Protein AF-A0A2G6DB81-F1 (afdb_monome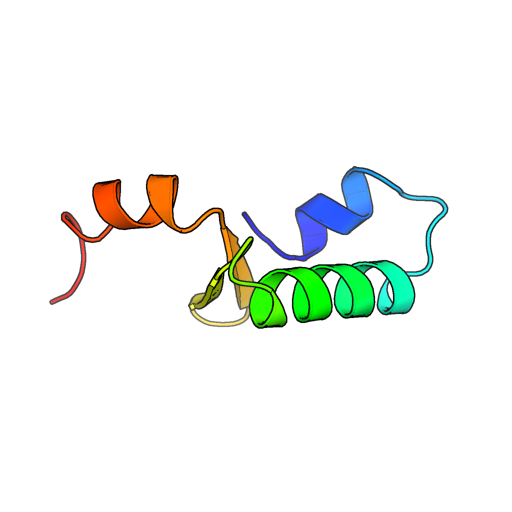r)

Structure (mmCIF, N/CA/C/O backbone):
data_AF-A0A2G6DB81-F1
#
_entry.id   AF-A0A2G6DB81-F1
#
loop_
_atom_site.group_PDB
_atom_site.id
_atom_site.type_symbol
_atom_site.label_atom_id
_atom_site.label_alt_id
_atom_site.label_comp_id
_atom_site.label_asym_id
_atom_site.label_entity_id
_atom_site.label_seq_id
_atom_site.pdbx_PDB_ins_code
_atom_site.Cartn_x
_atom_site.Cartn_y
_atom_site.Cartn_z
_atom_site.occupancy
_atom_site.B_iso_or_equiv
_atom_site.auth_seq_id
_atom_site.auth_comp_id
_atom_site.auth_asym_id
_atom_site.auth_atom_id
_atom_site.pdbx_PDB_model_num
ATOM 1 N N . MET A 1 1 ? 1.776 -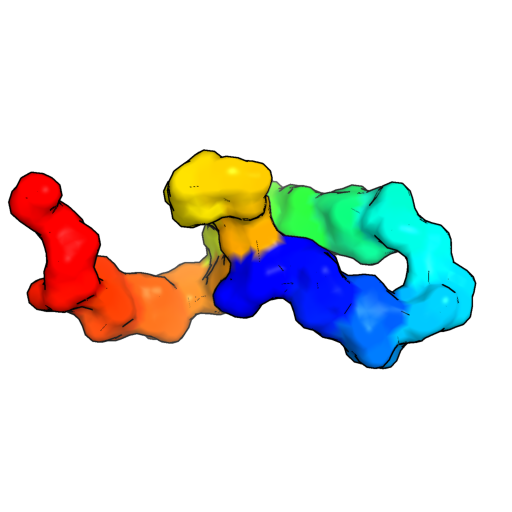6.775 6.915 1.00 76.06 1 MET A N 1
ATOM 2 C CA . MET A 1 1 ? 2.524 -7.267 5.733 1.00 76.06 1 MET A CA 1
ATOM 3 C C . MET A 1 1 ? 3.641 -6.285 5.393 1.00 76.06 1 MET A C 1
ATOM 5 O O . MET A 1 1 ? 3.443 -5.082 5.554 1.00 76.06 1 MET A O 1
ATOM 9 N N . TYR A 1 2 ? 4.814 -6.758 4.967 1.00 75.62 2 TYR A N 1
ATOM 10 C CA . TYR A 1 2 ? 5.908 -5.874 4.558 1.00 75.62 2 TYR A CA 1
ATOM 11 C C . TYR A 1 2 ? 5.650 -5.322 3.158 1.00 75.62 2 TYR A C 1
ATOM 13 O O . TYR A 1 2 ? 5.124 -6.017 2.294 1.00 75.62 2 TYR A O 1
ATOM 21 N N . VAL A 1 3 ? 6.103 -4.095 2.878 1.00 72.88 3 VAL A N 1
ATOM 22 C CA . VAL A 1 3 ? 6.009 -3.535 1.515 1.00 72.88 3 VAL A CA 1
ATOM 23 C C . VAL A 1 3 ? 6.681 -4.429 0.457 1.00 72.88 3 VAL A C 1
ATOM 25 O O . VAL A 1 3 ? 6.255 -4.472 -0.693 1.00 72.88 3 VAL A O 1
ATOM 28 N N . LYS A 1 4 ? 7.716 -5.179 0.859 1.00 76.19 4 LYS A N 1
ATOM 29 C CA . LYS A 1 4 ? 8.430 -6.125 -0.007 1.00 76.19 4 LYS A CA 1
ATOM 30 C C . LYS A 1 4 ? 7.567 -7.307 -0.440 1.00 76.19 4 LYS A C 1
ATOM 32 O O . LYS A 1 4 ? 7.784 -7.816 -1.531 1.00 76.19 4 LYS A O 1
ATOM 37 N N . ASP A 1 5 ? 6.584 -7.698 0.366 1.00 82.19 5 ASP A N 1
ATOM 38 C CA . ASP A 1 5 ? 5.698 -8.815 0.038 1.00 82.19 5 ASP A CA 1
ATOM 39 C C . ASP A 1 5 ? 4.812 -8.472 -1.166 1.00 82.19 5 ASP A C 1
ATOM 41 O O . ASP A 1 5 ? 4.572 -9.328 -2.011 1.00 82.19 5 ASP A O 1
ATOM 45 N N . PHE A 1 6 ? 4.419 -7.201 -1.328 1.00 80.75 6 PHE A N 1
ATOM 46 C CA . PHE A 1 6 ? 3.691 -6.765 -2.524 1.00 80.75 6 PHE A CA 1
ATOM 47 C C . PHE A 1 6 ? 4.532 -6.885 -3.796 1.00 80.75 6 PHE A C 1
ATOM 49 O O . PHE A 1 6 ? 3.991 -7.211 -4.847 1.00 80.75 6 PHE A O 1
ATOM 56 N N . TYR A 1 7 ? 5.847 -6.651 -3.712 1.00 81.88 7 TYR A N 1
ATOM 57 C CA . TYR A 1 7 ? 6.748 -6.832 -4.856 1.00 81.88 7 TYR A CA 1
ATOM 58 C C . TYR A 1 7 ? 6.852 -8.302 -5.269 1.00 81.88 7 TYR A C 1
ATOM 60 O O . TYR A 1 7 ? 7.033 -8.595 -6.444 1.00 81.88 7 TYR A O 1
ATOM 68 N N . SER A 1 8 ? 6.707 -9.227 -4.319 1.00 82.56 8 SER A N 1
ATOM 69 C CA . SER A 1 8 ? 6.670 -10.662 -4.608 1.00 82.56 8 SER A CA 1
ATOM 70 C C . SER A 1 8 ? 5.359 -11.100 -5.272 1.00 82.56 8 SER A C 1
ATOM 72 O O . SER A 1 8 ? 5.356 -12.096 -5.989 1.00 82.56 8 SER A O 1
ATOM 74 N N . CYS A 1 9 ? 4.248 -10.389 -5.040 1.00 82.75 9 CYS A N 1
ATOM 75 C CA . CYS A 1 9 ? 2.949 -10.703 -5.650 1.00 82.75 9 CYS A CA 1
ATOM 76 C C . CYS A 1 9 ? 2.866 -10.314 -7.131 1.00 82.75 9 CYS A C 1
ATOM 78 O O . CYS A 1 9 ? 2.154 -10.971 -7.886 1.00 82.75 9 CYS A O 1
ATOM 80 N N . ASP A 1 10 ? 3.576 -9.261 -7.533 1.00 83.31 10 ASP A N 1
ATOM 81 C CA . ASP A 1 10 ? 3.672 -8.810 -8.921 1.00 83.31 10 ASP A CA 1
ATOM 82 C C . ASP A 1 10 ? 5.133 -8.437 -9.236 1.00 83.31 10 ASP A C 1
ATOM 84 O O . ASP A 1 10 ? 5.525 -7.272 -9.104 1.00 83.31 10 ASP A O 1
ATOM 88 N N . PRO A 1 11 ? 5.970 -9.430 -9.591 1.00 84.69 11 PRO A N 1
ATOM 89 C CA . PRO A 1 11 ? 7.394 -9.215 -9.841 1.00 84.69 11 PRO A CA 1
ATOM 90 C C . PRO A 1 11 ? 7.677 -8.427 -11.130 1.00 84.69 11 PRO A C 1
ATOM 92 O O . PRO A 1 11 ? 8.773 -7.883 -11.277 1.00 84.69 11 PRO A O 1
ATOM 95 N N . ASP A 1 12 ? 6.712 -8.350 -12.051 1.00 88.94 12 ASP A N 1
ATOM 96 C CA . ASP A 1 12 ? 6.837 -7.614 -13.313 1.00 88.94 12 ASP A CA 1
ATOM 97 C C . ASP A 1 12 ? 6.525 -6.118 -13.134 1.00 88.94 12 ASP A C 1
ATOM 99 O O . ASP A 1 12 ? 7.022 -5.260 -13.878 1.00 88.94 12 ASP A O 1
ATOM 103 N N . ALA A 1 13 ? 5.728 -5.768 -12.121 1.00 88.06 13 ALA A N 1
ATOM 104 C CA . ALA A 1 13 ? 5.445 -4.383 -11.795 1.00 88.06 13 ALA A CA 1
ATOM 105 C C . ALA A 1 13 ? 6.650 -3.671 -11.165 1.00 88.06 13 ALA A C 1
ATOM 107 O O . ALA A 1 13 ? 7.334 -4.134 -10.252 1.00 88.06 13 ALA A O 1
ATOM 108 N N . LYS A 1 14 ? 6.882 -2.432 -11.616 1.00 89.19 14 LYS A N 1
ATOM 109 C CA . LYS A 1 14 ? 7.926 -1.577 -11.043 1.00 89.19 14 LYS A CA 1
ATOM 110 C C . LYS A 1 14 ? 7.618 -1.315 -9.560 1.00 89.19 14 LYS A C 1
ATOM 112 O O . LYS A 1 14 ? 6.508 -0.868 -9.260 1.00 89.19 14 LYS A O 1
ATOM 117 N N . PRO A 1 15 ? 8.602 -1.412 -8.643 1.00 86.06 15 PRO A N 1
ATOM 118 C CA . PRO A 1 15 ? 8.388 -1.174 -7.209 1.00 86.06 15 PRO A CA 1
ATOM 119 C C . PRO A 1 15 ? 7.714 0.168 -6.888 1.00 86.06 15 PRO A C 1
ATOM 121 O O . PRO A 1 15 ? 6.910 0.282 -5.965 1.00 86.06 15 PRO A O 1
ATOM 124 N N . ARG A 1 16 ? 8.001 1.203 -7.690 1.00 88.50 16 ARG A N 1
ATOM 125 C CA . ARG A 1 16 ? 7.367 2.522 -7.562 1.00 88.50 16 ARG A CA 1
ATOM 126 C C . ARG A 1 16 ? 5.864 2.483 -7.848 1.00 88.50 16 ARG A C 1
ATOM 128 O O . ARG A 1 16 ? 5.117 3.172 -7.162 1.00 88.50 16 ARG A O 1
ATOM 135 N N . THR A 1 17 ? 5.429 1.700 -8.833 1.00 90.56 17 THR A N 1
ATOM 136 C CA . THR A 1 17 ? 4.009 1.527 -9.161 1.00 90.56 17 THR A CA 1
ATOM 137 C C . THR A 1 17 ? 3.284 0.879 -7.992 1.00 90.56 17 THR A C 1
ATOM 139 O O . THR A 1 17 ? 2.301 1.432 -7.511 1.00 90.56 17 THR A O 1
ATOM 142 N N . ILE A 1 18 ? 3.835 -0.215 -7.465 1.00 89.00 18 ILE A N 1
ATOM 143 C CA . ILE A 1 18 ? 3.264 -0.931 -6.319 1.00 89.00 18 ILE A CA 1
ATOM 144 C C . ILE A 1 18 ? 3.155 -0.009 -5.099 1.00 89.00 18 ILE A C 1
ATOM 146 O O . ILE A 1 18 ? 2.097 0.086 -4.482 1.00 89.00 18 ILE A O 1
ATOM 150 N N . LYS A 1 19 ? 4.214 0.752 -4.794 1.00 85.38 19 LYS A N 1
ATOM 151 C CA . LYS A 1 19 ? 4.194 1.719 -3.688 1.00 85.38 19 LY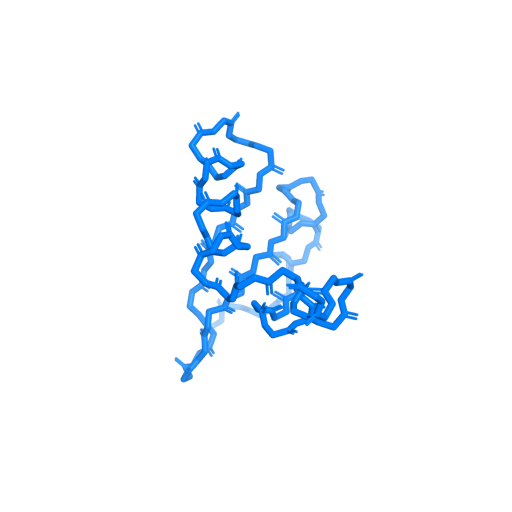S A CA 1
ATOM 152 C C . LYS A 1 19 ? 3.134 2.809 -3.877 1.00 85.38 19 LYS A C 1
ATOM 154 O O . LYS A 1 19 ? 2.482 3.195 -2.911 1.00 85.38 19 LYS A O 1
ATOM 159 N N . ASN A 1 20 ? 2.966 3.322 -5.095 1.00 91.44 20 ASN A N 1
ATOM 160 C CA . ASN A 1 20 ? 1.955 4.341 -5.376 1.00 91.44 20 ASN A CA 1
ATOM 161 C C . ASN A 1 20 ? 0.539 3.798 -5.165 1.00 91.44 20 ASN A C 1
ATOM 163 O O . ASN A 1 20 ? -0.263 4.471 -4.529 1.00 91.44 20 ASN A O 1
ATOM 167 N N . VAL A 1 21 ? 0.262 2.580 -5.637 1.00 91.12 21 VAL A N 1
ATOM 168 C CA . VAL A 1 21 ? -1.037 1.917 -5.454 1.00 91.12 21 VAL A CA 1
ATOM 169 C C . VAL A 1 21 ? -1.305 1.647 -3.971 1.00 91.12 21 VAL A C 1
ATOM 171 O O . VAL A 1 21 ? -2.380 1.972 -3.479 1.00 91.12 21 VAL A O 1
ATOM 174 N N . ALA A 1 22 ? -0.314 1.153 -3.222 1.00 89.25 22 ALA A N 1
ATOM 175 C CA . ALA A 1 22 ? -0.438 0.946 -1.777 1.00 89.25 22 ALA A CA 1
ATOM 176 C C . ALA A 1 22 ? -0.737 2.248 -1.018 1.00 89.25 22 ALA A C 1
ATOM 178 O O . ALA A 1 22 ? -1.591 2.270 -0.137 1.00 89.25 22 ALA A O 1
ATOM 179 N N . ASN A 1 23 ? -0.075 3.347 -1.383 1.00 89.75 23 ASN A N 1
ATOM 180 C CA . ASN A 1 23 ? -0.346 4.654 -0.788 1.00 89.75 23 ASN A CA 1
ATOM 181 C C . ASN A 1 23 ? -1.731 5.196 -1.157 1.00 89.75 23 ASN A C 1
ATOM 183 O O . ASN A 1 23 ? -2.349 5.863 -0.332 1.00 89.75 23 ASN A O 1
ATOM 187 N N . GLU A 1 24 ? -2.222 4.925 -2.365 1.00 94.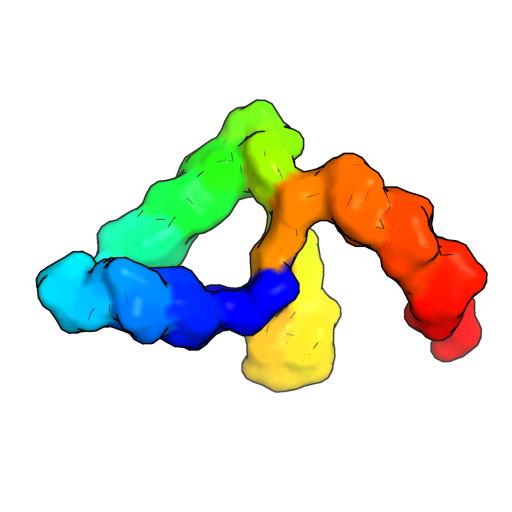31 24 GLU A N 1
ATOM 188 C CA . GLU A 1 24 ? -3.578 5.315 -2.752 1.00 94.31 24 GLU A CA 1
ATOM 189 C C . GLU A 1 24 ? -4.624 4.534 -1.955 1.00 94.31 24 GLU A C 1
ATOM 191 O O . GLU A 1 24 ? -5.518 5.133 -1.369 1.00 94.31 24 GLU A O 1
ATOM 196 N N . MET A 1 25 ? -4.424 3.226 -1.780 1.00 91.31 25 MET A N 1
ATOM 197 C CA . MET A 1 25 ? -5.276 2.404 -0.916 1.00 91.31 25 MET A CA 1
ATOM 198 C C . MET A 1 25 ? -5.272 2.875 0.546 1.00 91.31 25 MET A C 1
ATOM 200 O O . MET A 1 25 ? -6.273 2.722 1.243 1.00 91.31 25 MET A O 1
ATOM 204 N N . VAL A 1 26 ? -4.172 3.469 1.023 1.00 91.00 26 VAL A N 1
ATOM 205 C CA . VAL A 1 26 ? -4.133 4.127 2.338 1.00 91.00 26 VAL A CA 1
ATOM 206 C C . VAL A 1 26 ? -4.990 5.391 2.361 1.00 91.00 26 VAL A C 1
ATOM 208 O O . VAL A 1 26 ? -5.722 5.610 3.323 1.00 91.00 26 VAL A O 1
ATOM 211 N N . ARG A 1 27 ? -4.936 6.219 1.311 1.00 92.00 27 ARG A N 1
ATOM 212 C CA . ARG A 1 27 ? -5.780 7.424 1.207 1.00 92.00 27 ARG A CA 1
ATOM 213 C C . ARG A 1 27 ? -7.264 7.088 1.157 1.00 92.00 27 ARG A C 1
ATOM 215 O O . ARG A 1 27 ? -8.061 7.798 1.759 1.00 92.00 27 ARG A O 1
ATOM 222 N N . GLU A 1 28 ? -7.616 6.006 0.474 1.00 93.56 28 GLU A N 1
ATOM 223 C CA . GLU A 1 28 ? -8.986 5.492 0.396 1.00 93.56 28 GLU A CA 1
ATOM 224 C C . GLU A 1 28 ? -9.453 4.831 1.706 1.00 93.56 28 GLU A C 1
ATOM 226 O O . GLU A 1 28 ? -10.633 4.522 1.854 1.00 93.56 28 GLU A O 1
ATOM 231 N N . GLY A 1 29 ? -8.550 4.608 2.669 1.00 89.12 29 GLY A N 1
ATOM 232 C CA . GLY A 1 29 ? -8.850 3.936 3.935 1.00 89.12 29 GLY A CA 1
ATOM 233 C C . GLY A 1 29 ? -8.961 2.413 3.826 1.00 89.12 29 GLY A C 1
ATOM 234 O O . GLY A 1 29 ? -9.312 1.755 4.802 1.00 89.12 29 GLY A O 1
ATOM 235 N N . SER A 1 30 ? -8.640 1.839 2.665 1.00 88.56 30 SER A N 1
ATOM 236 C CA . SER A 1 30 ? -8.609 0.390 2.428 1.00 88.56 30 SER A CA 1
ATOM 237 C C . SER A 1 30 ? -7.391 -0.281 3.075 1.00 88.56 30 SER A C 1
ATOM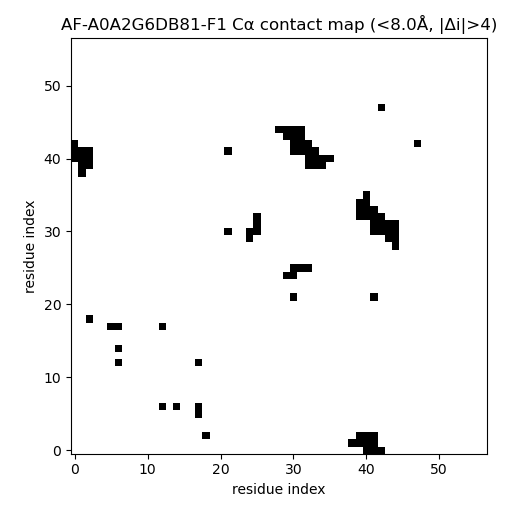 239 O O . SER A 1 30 ? -7.444 -1.459 3.432 1.00 88.56 30 SER A O 1
ATOM 241 N N . LEU A 1 31 ? -6.295 0.465 3.253 1.00 89.81 31 LEU A N 1
ATOM 242 C CA . LEU A 1 31 ? -5.088 0.035 3.960 1.00 89.81 31 LEU A CA 1
ATOM 243 C C . LEU A 1 31 ? -4.687 1.039 5.046 1.00 89.81 31 LEU A C 1
ATOM 245 O O . LEU A 1 31 ? -4.961 2.230 4.951 1.00 89.81 31 LEU A O 1
ATOM 249 N N . MET A 1 32 ? -3.964 0.563 6.054 1.00 88.25 32 MET A N 1
ATOM 250 C CA . MET A 1 32 ? -3.159 1.408 6.934 1.00 88.25 32 MET A CA 1
ATOM 251 C C . MET A 1 32 ? -1.680 1.183 6.651 1.00 88.25 32 MET A C 1
ATOM 253 O O . MET A 1 32 ? -1.286 0.098 6.216 1.00 88.25 32 MET A O 1
ATOM 257 N N . PHE A 1 33 ? -0.867 2.200 6.936 1.00 87.56 33 PHE A N 1
ATOM 258 C CA . PHE A 1 33 ? 0.585 2.084 6.954 1.00 87.56 33 PHE A CA 1
ATOM 259 C C . PHE A 1 33 ? 1.116 2.404 8.351 1.00 87.56 33 PHE A C 1
ATOM 261 O O . PHE A 1 33 ? 0.600 3.297 9.021 1.00 87.56 33 PHE A O 1
ATOM 268 N N . TRP A 1 34 ? 2.171 1.708 8.764 1.00 86.75 34 TRP A N 1
ATOM 269 C CA . TRP A 1 34 ? 2.934 2.042 9.965 1.00 86.75 34 TRP A CA 1
ATOM 270 C C . TRP A 1 34 ? 4.414 1.716 9.771 1.00 86.75 34 TRP A C 1
ATOM 272 O O . TRP A 1 34 ? 4.805 0.948 8.883 1.00 86.75 34 TRP A O 1
ATOM 282 N N . SER A 1 35 ? 5.255 2.345 10.589 1.00 81.81 35 SER A N 1
ATOM 283 C CA . SER A 1 35 ?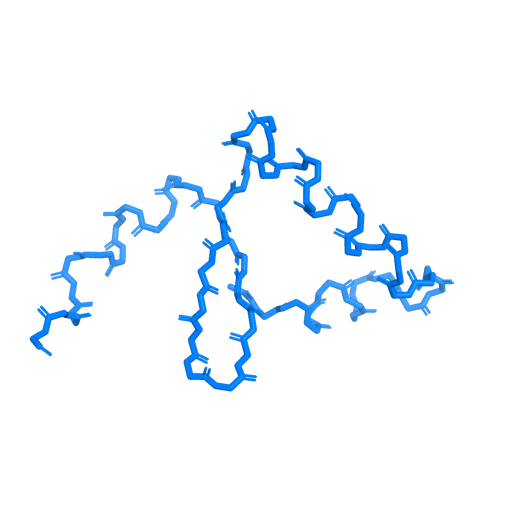 6.680 2.030 10.646 1.00 81.81 35 SER A CA 1
ATOM 284 C C . SER A 1 35 ? 6.898 0.918 11.664 1.00 81.81 35 SER A C 1
ATOM 286 O O . SER A 1 35 ? 6.449 1.033 12.799 1.00 81.81 35 SER A O 1
ATOM 288 N N . SER A 1 36 ? 7.611 -0.137 11.276 1.00 81.31 36 SER A N 1
ATOM 289 C CA . SER A 1 36 ? 8.049 -1.198 12.187 1.00 81.31 36 SER A CA 1
ATOM 290 C C . SER A 1 36 ? 9.575 -1.261 12.142 1.00 81.31 36 SER A C 1
ATOM 292 O O . SER A 1 36 ? 10.174 -1.811 11.216 1.00 81.31 36 SER A O 1
ATOM 294 N N . GLY A 1 37 ? 10.229 -0.584 13.090 1.00 82.12 37 GLY A N 1
ATOM 295 C CA . GLY A 1 37 ? 11.686 -0.442 13.107 1.00 82.12 37 GLY A CA 1
ATOM 296 C C . GLY A 1 37 ? 12.23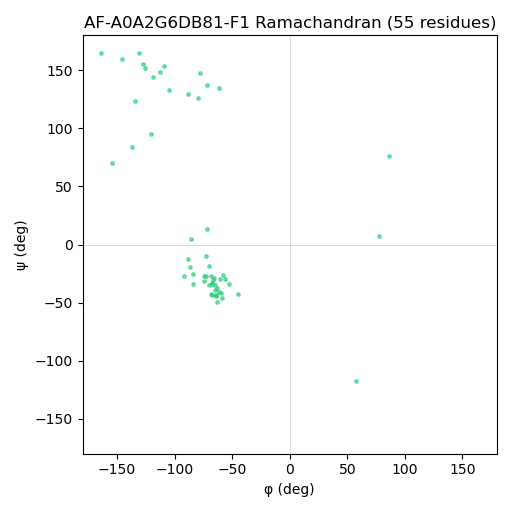2 0.193 11.820 1.00 82.12 37 GLY A C 1
ATOM 297 O O . GLY A 1 37 ? 11.912 1.335 11.497 1.00 82.12 37 GLY A O 1
ATOM 298 N N . SER A 1 38 ? 13.060 -0.552 11.081 1.00 81.12 38 SER A N 1
ATOM 299 C CA . SER A 1 38 ? 13.735 -0.100 9.852 1.00 81.12 38 SER A CA 1
ATOM 300 C C . SER A 1 38 ? 12.910 -0.263 8.568 1.00 81.12 38 SER A C 1
ATOM 302 O O . SER A 1 38 ? 13.421 -0.012 7.474 1.00 81.12 38 SER A O 1
ATOM 304 N N . THR A 1 39 ? 11.649 -0.696 8.667 1.00 76.44 39 THR A N 1
ATOM 305 C CA . THR A 1 39 ? 10.810 -1.014 7.506 1.00 76.44 39 THR A CA 1
ATOM 306 C C . THR A 1 39 ? 9.424 -0.373 7.571 1.00 76.44 39 THR A C 1
ATOM 308 O O . THR A 1 39 ? 8.954 0.061 8.623 1.00 76.44 39 THR A O 1
ATOM 311 N N . THR A 1 40 ? 8.742 -0.361 6.429 1.00 82.19 40 THR A N 1
ATOM 312 C CA . THR A 1 40 ? 7.347 0.066 6.316 1.00 82.19 40 THR A CA 1
ATOM 313 C C . THR A 1 40 ? 6.445 -1.145 6.155 1.00 82.19 40 THR A C 1
ATOM 315 O O . THR A 1 40 ? 6.695 -2.023 5.318 1.00 82.19 40 THR A O 1
ATOM 318 N N . MET A 1 41 ? 5.372 -1.154 6.937 1.00 87.44 41 MET A N 1
ATOM 319 C CA . MET A 1 41 ? 4.331 -2.162 6.880 1.00 87.44 41 MET A CA 1
ATOM 320 C C . MET A 1 41 ? 3.023 -1.572 6.374 1.00 87.44 41 MET A C 1
ATOM 322 O O . MET A 1 41 ? 2.723 -0.402 6.603 1.00 87.44 41 MET A O 1
ATOM 326 N N . TYR A 1 42 ? 2.260 -2.419 5.690 1.00 87.88 42 TYR A N 1
ATOM 327 C CA . TYR A 1 42 ? 0.883 -2.157 5.303 1.00 87.88 42 TYR A CA 1
ATOM 328 C C . TYR A 1 42 ? -0.012 -3.293 5.796 1.00 87.88 42 TYR A C 1
ATOM 330 O O . TYR A 1 42 ? 0.418 -4.451 5.912 1.00 87.88 42 TYR A O 1
ATOM 338 N N . GLY A 1 43 ? -1.273 -2.979 6.053 1.00 87.19 43 GLY A N 1
ATOM 339 C CA . GLY A 1 43 ? -2.253 -3.960 6.495 1.00 87.19 43 GLY A CA 1
ATOM 340 C C . GLY A 1 43 ? -3.677 -3.455 6.340 1.00 87.19 43 GLY A C 1
ATOM 341 O O . GLY A 1 43 ? -3.910 -2.265 6.137 1.00 87.19 43 GLY A O 1
ATOM 342 N N . ILE A 1 44 ? -4.627 -4.383 6.412 1.00 86.75 44 ILE A N 1
ATOM 343 C CA . ILE A 1 44 ? -6.050 -4.062 6.331 1.00 86.75 44 ILE A CA 1
ATOM 344 C C . ILE A 1 44 ? -6.489 -3.546 7.710 1.00 86.75 44 ILE A C 1
ATOM 346 O O . ILE A 1 44 ? -6.295 -4.272 8.687 1.00 86.75 44 ILE A O 1
ATOM 350 N N . PRO A 1 45 ? -7.111 -2.356 7.803 1.00 82.62 45 PRO A N 1
ATOM 351 C CA . PRO A 1 45 ? -7.588 -1.767 9.054 1.00 82.62 45 PRO A CA 1
ATOM 352 C C . PRO A 1 45 ? -8.331 -2.738 9.977 1.00 82.62 45 PRO A C 1
ATOM 354 O O . PRO A 1 45 ? -8.109 -2.747 11.184 1.00 82.62 45 PRO A O 1
ATOM 357 N N . SER A 1 46 ? -9.205 -3.570 9.403 1.00 78.12 46 SER A N 1
ATOM 358 C CA . SER A 1 46 ? -10.014 -4.529 10.155 1.00 78.12 46 SER A CA 1
ATOM 359 C C . SER A 1 46 ? -9.206 -5.666 10.769 1.00 78.12 46 SER A C 1
ATOM 361 O O . SER A 1 46 ? -9.631 -6.184 11.787 1.00 78.12 46 SER A O 1
ATOM 363 N N . ARG A 1 47 ? -8.058 -6.043 10.187 1.00 70.69 47 ARG A N 1
ATOM 364 C CA . ARG A 1 47 ? -7.167 -7.060 10.768 1.00 70.69 47 ARG A CA 1
ATOM 365 C C . ARG A 1 47 ? -6.221 -6.483 11.815 1.00 70.69 47 ARG A C 1
ATOM 367 O O . ARG A 1 47 ? -5.918 -7.164 12.778 1.00 70.69 47 ARG A O 1
ATOM 374 N N . ILE A 1 48 ? -5.780 -5.238 11.637 1.00 65.50 48 ILE A N 1
ATOM 375 C CA . ILE A 1 48 ? -4.845 -4.587 12.570 1.00 65.50 48 ILE A CA 1
ATOM 376 C C . ILE A 1 48 ? -5.529 -4.268 13.901 1.00 65.50 48 ILE A C 1
ATOM 378 O O . ILE A 1 48 ? -4.907 -4.383 14.949 1.00 65.50 48 ILE A O 1
ATOM 382 N N . LYS A 1 49 ? -6.822 -3.920 13.879 1.00 56.66 49 LYS A N 1
ATOM 383 C CA . LYS A 1 49 ? -7.598 -3.669 15.104 1.00 56.66 49 LYS A CA 1
ATOM 384 C C . LYS A 1 49 ? -7.635 -4.858 16.068 1.00 56.66 49 LYS A C 1
ATOM 386 O O . LYS A 1 49 ? -7.808 -4.635 17.260 1.00 56.66 49 LYS A O 1
ATOM 391 N N . ASP A 1 50 ? -7.479 -6.075 15.555 1.00 52.94 50 ASP A N 1
ATOM 392 C CA . ASP A 1 50 ? -7.402 -7.284 16.373 1.00 52.94 50 ASP A CA 1
ATOM 393 C C . ASP A 1 50 ? -5.962 -7.566 16.855 1.00 52.94 50 ASP A C 1
ATOM 395 O O . ASP A 1 50 ? -5.786 -8.276 17.839 1.00 52.94 50 ASP A O 1
ATOM 399 N N . GLU A 1 51 ? -4.940 -6.988 16.208 1.00 51.16 51 GLU A N 1
ATOM 400 C CA . GLU A 1 51 ? -3.519 -7.141 16.570 1.00 51.16 51 GLU A CA 1
ATOM 401 C C . GLU A 1 51 ? -3.017 -6.043 17.537 1.00 51.16 51 GLU A C 1
ATOM 403 O O . GLU A 1 51 ? -2.152 -6.320 18.357 1.00 51.16 51 GLU A O 1
ATOM 408 N N . GLU A 1 52 ? -3.595 -4.831 17.547 1.00 48.75 52 GLU A N 1
ATOM 409 C CA . GLU A 1 52 ? -3.271 -3.748 18.514 1.00 48.75 52 GLU A CA 1
ATOM 410 C C . GLU A 1 52 ? -3.788 -4.002 19.957 1.00 48.75 52 GLU A C 1
ATOM 412 O O . GLU A 1 52 ? -3.806 -3.097 20.794 1.00 48.75 52 GLU A O 1
ATOM 417 N N . GLY A 1 53 ? -4.219 -5.229 20.270 1.00 43.28 53 GLY A N 1
ATOM 418 C CA . GLY A 1 53 ? -4.497 -5.689 21.636 1.00 43.28 53 GLY A CA 1
ATOM 419 C C . GLY A 1 53 ? -3.282 -6.291 22.354 1.00 43.28 53 GLY A C 1
ATOM 420 O O . GLY A 1 53 ? -3.328 -6.476 23.570 1.00 43.28 53 GLY A O 1
ATOM 421 N N . GLU A 1 54 ? -2.197 -6.577 21.633 1.00 39.88 54 GLU A N 1
ATOM 422 C CA . GLU A 1 54 ? -0.978 -7.173 22.173 1.00 39.88 54 GLU A CA 1
ATOM 423 C C . GLU A 1 54 ? 0.241 -6.413 21.623 1.00 39.88 54 GLU A C 1
ATOM 425 O O . GLU A 1 54 ? 0.437 -6.318 20.418 1.00 39.88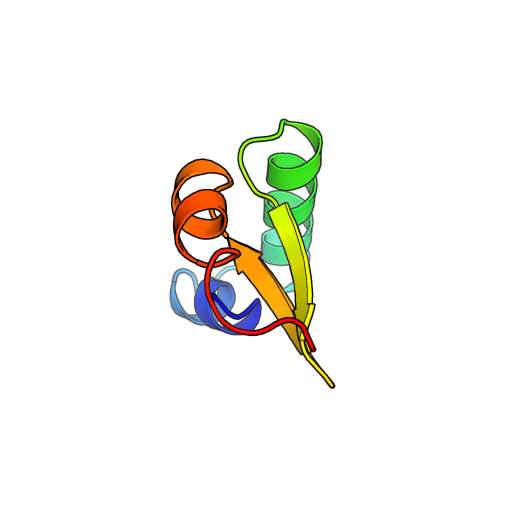 54 GLU A O 1
ATOM 430 N N . ASP A 1 55 ? 1.078 -5.895 22.521 1.00 42.00 55 ASP A N 1
ATOM 431 C CA . ASP A 1 55 ? 2.370 -5.243 22.247 1.00 42.00 55 ASP A CA 1
ATOM 432 C C . ASP A 1 55 ? 2.357 -3.733 21.918 1.00 42.00 55 ASP A C 1
ATOM 434 O O . ASP A 1 55 ? 2.590 -3.266 20.803 1.00 42.00 55 ASP A O 1
ATOM 438 N N . GLY A 1 56 ? 2.175 -2.946 22.981 1.00 34.66 56 GLY A N 1
ATOM 439 C CA . GLY A 1 56 ? 2.519 -1.527 23.033 1.00 34.66 56 GLY A CA 1
ATOM 440 C C . GLY A 1 56 ? 2.788 -1.074 24.472 1.00 34.66 56 GLY A C 1
ATOM 441 O O . GLY A 1 56 ? 1.965 -0.360 25.044 1.00 34.66 56 GLY A O 1
ATOM 442 N N . ILE A 1 57 ? 3.901 -1.530 25.068 1.00 33.81 57 ILE A N 1
ATOM 443 C CA . ILE A 1 57 ? 4.532 -0.918 26.260 1.00 33.81 57 ILE A CA 1
ATOM 444 C C . ILE A 1 57 ? 5.691 -0.041 25.791 1.00 33.81 57 ILE A C 1
ATOM 446 O O . ILE A 1 57 ? 6.511 -0.546 24.992 1.00 33.81 57 ILE A O 1
#

Sequence (57 aa):
MYVKDFYSCDPDAKPRTIKNVANEMVREGSLMFWSSGSTTMYGIPSRIKDEEGEDGI

Foldseek 3Di:
DFLVVQCVVPVPDDSVVSVVVQVVCVVVLQWDWDDDPPGIDIDGPVVVVVVVVDDDD

Solvent-accessible surface area (backbone atoms only — not comparable to full-atom values): 3510 Å² total; per-residue (Å²): 86,52,60,67,57,58,44,70,76,41,74,86,56,55,68,68,58,56,52,52,52,54,52,48,35,34,74,74,60,64,26,42,74,49,78,58,88,97,44,56,33,39,44,46,55,81,61,47,66,70,48,78,76,62,92,88,132

Radius of gyration: 12.25 Å; Cα cont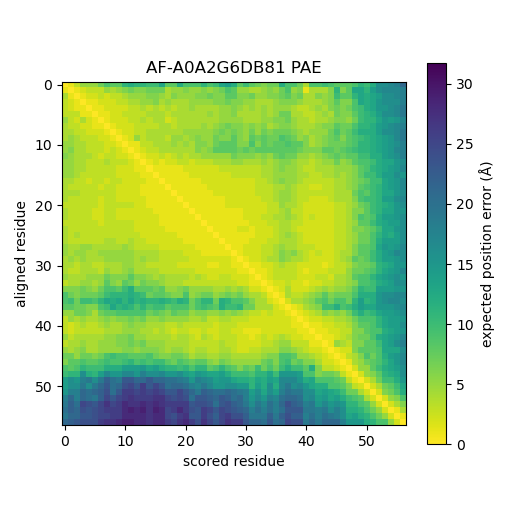acts (8 Å, |Δi|>4): 45; chains: 1; bounding box: 24×18×40 Å

pLDDT: mean 78.47, std 15.92, range [33.81, 94.31]

Nearest PDB structures (foldseek):
  1wq2-assembly1_B  TM=9.621E-01  e=1.026E-03  Nitratidesulfovibrio vulgaris
  1ucr-assembly1_A  TM=9.144E-01  e=9.582E-04  Nitratidesulfovibrio vulgaris
  2hzt-assembly2_D  TM=7.835E-01  e=1.698E-01  Bacillus subtilis
  6j05-assembly1_A  TM=7.493E-01  e=2.387E-01  Acidithiobacillus ferrooxidans
  2oqg-assembly1_D  TM=6.746E-01  e=2.929E-01  Rhodococcus jostii RHA1

Secondary structure (DSSP, 8-state):
-BHHHHHHH-SSS-HHHHHHHHHHHHHTTS-EEEEETTEEEEE-HHHHHHHTTS---

Mean predicted aligned error: 7.28 Å